Protein AF-A0A258BG53-F1 (afdb_monomer_lite)

Foldseek 3Di:
DVPPVVVVVCVVDVVNVVVVLVVVLVVLLVVLLVVLVVQWDADPVDRDIPSNVVSVLSNLVSVLVSCVVVVVVVCNVVSVVVSVVVVVVVVVVVVVVVVVVVVVVVPDDPDDDDD

Secondary structure (DSSP, 8-state):
-HHHHHHHHHHH-HHHHHHHHHHHHHHHHHHHHHHHHHT-EE-SSSSPEESHHHHHHHHHHHHHHHHHHTT-HHHHHHHHHHHHHHHHHHHHHHHHHHHHHHHHHT---------

pLDDT: mean 79.26, std 11.14, range [53.66, 94.94]

Sequence (115 aa):
AVTSTHIDALRGEPDALSRTIQGVIQGIMAGIGFIGGGVVIRDQDELKVHGLTTAAAVWVTAALGIAAGLASWPVFLVGGALALLLLIVAHPIESKIEAWAARKRDVKPRDHNTV

Radius of gyration: 23.75 Å; chains: 1; bounding box: 59×28×72 Å

Structure (mmCIF, N/CA/C/O backbone):
data_AF-A0A258BG53-F1
#
_entry.id   AF-A0A258BG53-F1
#
loop_
_atom_site.group_PDB
_atom_site.id
_atom_site.type_symbol
_atom_site.label_atom_id
_atom_site.label_alt_id
_atom_site.label_comp_id
_atom_site.label_asym_id
_atom_site.label_entity_id
_atom_site.label_seq_id
_atom_site.pdbx_PDB_ins_code
_atom_site.Cartn_x
_atom_site.Cartn_y
_atom_site.Cartn_z
_atom_site.occupancy
_atom_site.B_iso_or_equiv
_atom_site.auth_seq_id
_atom_site.auth_comp_id
_atom_site.auth_asym_id
_atom_site.auth_atom_id
_atom_site.pdbx_PDB_model_num
ATOM 1 N N . ALA A 1 1 ? 16.534 15.341 -29.690 1.00 53.66 1 ALA A N 1
ATOM 2 C CA . ALA A 1 1 ? 17.822 14.616 -29.735 1.00 53.66 1 ALA A CA 1
ATOM 3 C C . ALA A 1 1 ? 18.439 14.370 -28.350 1.00 53.66 1 ALA A C 1
ATOM 5 O O . ALA A 1 1 ? 19.125 13.376 -28.201 1.00 53.66 1 ALA A O 1
ATOM 6 N N . VAL A 1 2 ? 18.197 15.215 -27.335 1.00 56.28 2 VAL A N 1
ATOM 7 C CA . VAL A 1 2 ? 18.848 15.081 -26.009 1.00 56.28 2 VAL A CA 1
ATOM 8 C C . VAL A 1 2 ? 18.206 14.014 -25.105 1.00 56.28 2 VAL A C 1
ATOM 10 O O . VAL A 1 2 ? 18.889 13.402 -24.300 1.00 56.28 2 VAL A O 1
ATOM 13 N N . THR A 1 3 ? 16.911 13.722 -25.248 1.00 60.31 3 THR A N 1
ATOM 14 C CA . THR A 1 3 ? 16.224 12.763 -24.359 1.00 60.31 3 THR A CA 1
ATOM 15 C C . THR A 1 3 ? 16.465 11.292 -24.727 1.00 60.31 3 THR A C 1
ATOM 17 O O . THR A 1 3 ? 16.367 10.433 -23.858 1.00 60.31 3 THR A O 1
ATOM 20 N N . SER A 1 4 ? 16.804 10.971 -25.982 1.00 57.44 4 SER A N 1
ATOM 21 C CA . SER A 1 4 ? 16.975 9.575 -26.422 1.00 57.44 4 SER A CA 1
ATOM 22 C C . SER A 1 4 ? 18.284 8.952 -25.930 1.00 57.44 4 SER A C 1
ATOM 24 O O . SER A 1 4 ? 18.275 7.821 -25.459 1.00 57.44 4 SER A O 1
ATOM 26 N N . THR A 1 5 ? 19.383 9.711 -25.911 1.00 60.03 5 THR A N 1
ATOM 27 C CA . THR A 1 5 ? 20.698 9.203 -25.481 1.00 60.03 5 THR A CA 1
ATOM 28 C C . THR A 1 5 ? 20.729 8.784 -24.010 1.00 60.03 5 THR A C 1
ATOM 30 O O . THR A 1 5 ? 21.436 7.845 -23.658 1.00 60.03 5 THR A O 1
ATOM 33 N N . HIS A 1 6 ? 19.935 9.425 -23.146 1.00 60.97 6 HIS A N 1
ATOM 34 C CA . HIS A 1 6 ? 19.866 9.072 -21.726 1.00 60.97 6 HIS A CA 1
ATOM 35 C C . HIS A 1 6 ? 19.101 7.767 -21.461 1.00 60.97 6 HIS A C 1
ATOM 37 O O . HIS A 1 6 ? 19.480 7.018 -20.565 1.00 60.97 6 HIS A O 1
ATOM 43 N N . ILE A 1 7 ? 18.055 7.466 -22.240 1.00 62.62 7 ILE A N 1
ATOM 44 C CA . ILE A 1 7 ? 17.299 6.209 -22.108 1.00 62.62 7 ILE A CA 1
ATOM 45 C C . ILE A 1 7 ? 18.118 5.031 -22.651 1.00 62.62 7 ILE A C 1
ATOM 47 O O . ILE A 1 7 ? 18.100 3.945 -22.072 1.00 62.62 7 ILE A O 1
ATOM 51 N N . ASP A 1 8 ? 18.874 5.255 -23.725 1.00 62.84 8 ASP A N 1
ATOM 52 C CA . ASP A 1 8 ? 19.756 4.242 -24.305 1.00 62.84 8 ASP A CA 1
ATOM 53 C C . ASP A 1 8 ? 20.963 3.949 -23.396 1.00 62.84 8 ASP A C 1
ATOM 55 O O . ASP A 1 8 ? 21.325 2.786 -23.217 1.00 62.84 8 ASP A O 1
ATOM 59 N N . ALA A 1 9 ? 21.517 4.973 -22.732 1.00 62.78 9 ALA A N 1
ATOM 60 C CA . ALA A 1 9 ? 22.547 4.806 -21.702 1.00 62.78 9 ALA A CA 1
ATOM 61 C C . ALA A 1 9 ? 22.038 3.992 -20.499 1.00 62.78 9 ALA A C 1
ATOM 63 O O . ALA A 1 9 ? 22.721 3.089 -20.024 1.00 62.78 9 ALA A O 1
ATOM 64 N N . LEU A 1 10 ? 20.800 4.242 -20.058 1.00 62.25 10 LEU A N 1
ATOM 65 C CA . LEU A 1 10 ? 20.151 3.453 -19.010 1.00 62.25 10 LEU A CA 1
ATOM 66 C C . LEU A 1 10 ? 19.971 1.981 -19.430 1.00 62.25 10 LEU A C 1
ATOM 68 O O . LEU A 1 10 ? 20.223 1.085 -18.632 1.00 62.25 10 LEU A O 1
ATOM 72 N N . ARG A 1 11 ? 19.600 1.699 -20.687 1.00 65.94 11 ARG A N 1
ATOM 73 C CA . ARG A 1 11 ? 19.474 0.314 -21.190 1.00 65.94 11 ARG A CA 1
ATOM 74 C C . ARG A 1 11 ? 20.804 -0.449 -21.235 1.00 65.94 11 ARG A C 1
ATOM 76 O O . ARG A 1 11 ? 20.777 -1.672 -21.128 1.00 65.94 11 ARG A O 1
ATOM 83 N N . GLY A 1 12 ? 21.932 0.246 -21.400 1.00 73.75 12 GLY A N 1
ATOM 84 C CA . GLY A 1 12 ? 23.274 -0.349 -21.421 1.00 73.75 12 GLY A CA 1
ATOM 85 C C . GLY A 1 12 ? 23.857 -0.663 -20.038 1.00 73.75 12 GLY A C 1
ATOM 86 O O . GLY A 1 12 ? 24.733 -1.519 -19.939 1.00 73.75 12 GLY A O 1
ATOM 87 N N . GLU A 1 13 ? 23.355 -0.022 -18.975 1.00 80.94 13 GLU A N 1
ATOM 88 C CA . GLU A 1 13 ? 23.821 -0.192 -17.593 1.00 80.94 13 GLU A CA 1
ATOM 89 C C . GLU A 1 13 ? 22.679 -0.654 -16.661 1.00 80.94 13 GLU A C 1
ATOM 91 O O . GLU A 1 13 ? 21.987 0.173 -16.053 1.00 80.94 13 GLU A O 1
ATOM 96 N N . PRO A 1 14 ? 22.494 -1.979 -16.478 1.00 77.31 14 PRO A N 1
ATOM 97 C CA . PRO A 1 14 ? 21.445 -2.549 -15.622 1.00 77.31 14 PRO A CA 1
ATOM 98 C C . PRO A 1 14 ? 21.441 -1.997 -14.186 1.00 77.31 14 PRO A C 1
ATOM 100 O O . PRO A 1 14 ? 20.383 -1.854 -13.561 1.00 77.31 14 PRO A O 1
ATOM 103 N N . ASP A 1 15 ? 22.618 -1.635 -13.673 1.00 84.69 15 ASP A N 1
ATOM 104 C CA . ASP A 1 15 ? 22.785 -1.079 -12.332 1.00 84.69 15 ASP A CA 1
ATOM 105 C C . ASP A 1 15 ? 22.221 0.342 -12.211 1.00 84.69 15 ASP A C 1
ATOM 107 O O . ASP A 1 15 ? 21.653 0.702 -11.178 1.00 84.69 15 ASP A O 1
ATOM 111 N N . ALA A 1 16 ? 22.344 1.163 -13.260 1.00 85.56 16 ALA A N 1
ATOM 112 C CA . ALA A 1 16 ? 21.812 2.523 -13.268 1.00 85.56 16 ALA A CA 1
ATOM 113 C C . ALA A 1 16 ? 20.278 2.512 -13.272 1.00 85.56 16 ALA A C 1
ATOM 115 O O . ALA A 1 16 ? 19.656 3.201 -12.462 1.00 85.56 16 ALA A O 1
ATOM 116 N N . LEU A 1 17 ? 19.676 1.657 -14.106 1.00 85.12 17 LEU A N 1
ATOM 117 C CA . LEU A 1 17 ? 18.228 1.438 -14.126 1.00 85.12 17 LEU A CA 1
ATOM 118 C C . LEU A 1 17 ? 17.695 0.970 -12.773 1.00 85.12 17 LEU A C 1
ATOM 120 O O . LEU A 1 17 ? 16.709 1.519 -12.276 1.00 85.12 17 LEU A O 1
ATOM 124 N N . SER A 1 18 ? 18.364 -0.008 -12.160 1.00 88.25 18 SER A N 1
ATOM 125 C CA . SER A 1 18 ? 17.958 -0.540 -10.857 1.00 88.25 18 SER A CA 1
ATOM 126 C C . SER A 1 18 ? 17.958 0.548 -9.781 1.00 88.25 18 SER A C 1
ATOM 128 O O . SER A 1 18 ? 16.982 0.670 -9.041 1.00 88.25 18 SER A O 1
ATOM 130 N N . ARG A 1 19 ? 18.994 1.400 -9.737 1.00 89.62 19 ARG A N 1
ATOM 131 C CA . ARG A 1 19 ? 19.070 2.528 -8.791 1.00 89.62 19 ARG A CA 1
ATOM 132 C C . ARG A 1 19 ? 17.954 3.549 -9.003 1.00 89.62 19 ARG A C 1
ATOM 134 O O . ARG A 1 19 ? 17.339 3.987 -8.033 1.00 89.62 19 ARG A O 1
ATOM 141 N N . THR A 1 20 ? 17.667 3.923 -10.250 1.00 89.75 20 THR A N 1
ATOM 142 C CA . THR A 1 20 ? 16.601 4.890 -10.551 1.00 89.75 20 THR A CA 1
ATOM 143 C C . THR A 1 20 ? 15.230 4.352 -10.151 1.00 89.75 20 THR A C 1
ATOM 145 O O . THR A 1 20 ? 14.472 5.054 -9.483 1.00 89.75 20 THR A O 1
ATOM 148 N N . ILE A 1 21 ? 14.925 3.098 -10.498 1.00 90.00 21 ILE A N 1
ATOM 149 C CA . ILE A 1 21 ? 13.655 2.454 -10.137 1.00 90.00 21 ILE A CA 1
ATOM 150 C C . ILE A 1 21 ? 13.508 2.380 -8.613 1.00 90.00 21 ILE A C 1
ATOM 152 O O . ILE A 1 21 ? 12.469 2.761 -8.077 1.00 90.00 21 ILE A O 1
ATOM 156 N N . GLN A 1 22 ? 14.557 1.957 -7.902 1.00 91.88 22 GLN A N 1
ATOM 157 C CA . GLN A 1 22 ? 14.556 1.908 -6.439 1.00 91.88 22 GLN A CA 1
ATOM 158 C C . GLN A 1 22 ? 14.311 3.287 -5.816 1.00 91.88 22 GLN A C 1
ATOM 160 O O . GLN A 1 22 ? 13.478 3.401 -4.919 1.00 91.88 22 GLN A O 1
ATOM 165 N N . GLY A 1 23 ? 14.975 4.336 -6.309 1.00 93.62 23 GLY A N 1
ATOM 166 C CA . GLY A 1 23 ? 14.802 5.699 -5.800 1.00 93.62 23 GLY A CA 1
ATOM 167 C C . GLY A 1 23 ? 13.382 6.236 -6.000 1.00 93.62 23 GLY A C 1
ATOM 168 O O . GLY A 1 23 ? 12.802 6.813 -5.080 1.00 93.62 23 GLY A O 1
ATOM 169 N N . VAL A 1 24 ? 12.783 5.988 -7.169 1.00 92.88 24 VAL A N 1
ATOM 170 C CA . VAL A 1 24 ? 11.390 6.379 -7.445 1.00 92.88 24 VAL A CA 1
ATOM 171 C C . VAL A 1 24 ? 10.425 5.641 -6.515 1.00 92.88 24 VAL A C 1
ATOM 173 O O . VAL A 1 24 ? 9.564 6.272 -5.906 1.00 92.88 24 VAL A O 1
ATOM 176 N N . ILE A 1 25 ? 10.594 4.325 -6.344 1.00 93.75 25 ILE A N 1
ATOM 177 C CA . ILE A 1 25 ? 9.758 3.522 -5.439 1.00 93.75 25 ILE A CA 1
ATOM 178 C C . ILE A 1 25 ? 9.876 4.026 -3.999 1.00 93.75 25 ILE A C 1
ATOM 180 O O . ILE A 1 25 ? 8.860 4.216 -3.338 1.00 93.75 25 ILE A O 1
ATOM 184 N N . GLN A 1 26 ? 11.091 4.282 -3.512 1.00 94.94 26 GLN A N 1
ATOM 185 C CA . GLN A 1 26 ? 11.313 4.797 -2.158 1.00 94.94 26 GLN A CA 1
ATOM 186 C C . GLN A 1 26 ? 10.627 6.150 -1.939 1.00 94.94 26 GLN A C 1
ATOM 188 O O . GLN A 1 26 ? 9.967 6.335 -0.917 1.00 94.94 26 GLN A O 1
ATOM 193 N N . GLY A 1 27 ? 10.725 7.067 -2.907 1.00 94.75 27 GLY A N 1
ATOM 194 C CA . GLY A 1 27 ? 10.057 8.368 -2.837 1.00 94.75 27 GLY A CA 1
ATOM 195 C C . 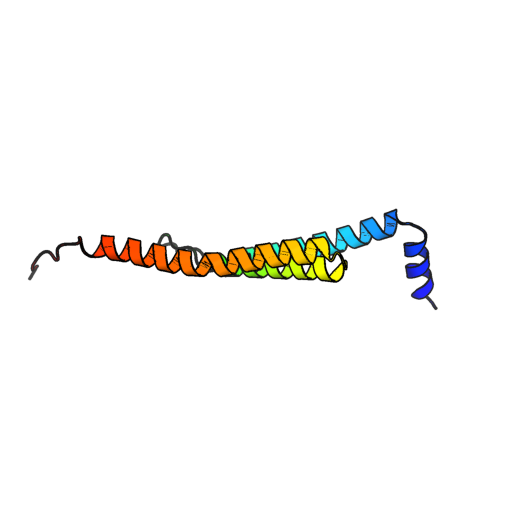GLY A 1 27 ? 8.533 8.247 -2.774 1.00 94.75 27 GLY A C 1
ATOM 196 O O . GLY A 1 27 ? 7.893 8.879 -1.933 1.00 94.75 27 GLY A O 1
ATOM 197 N N . ILE A 1 28 ? 7.955 7.381 -3.611 1.00 94.44 28 ILE A N 1
ATOM 198 C CA . ILE A 1 28 ? 6.516 7.085 -3.616 1.00 94.44 28 ILE A CA 1
ATOM 199 C C . ILE A 1 28 ? 6.093 6.512 -2.254 1.00 94.44 28 ILE A C 1
ATOM 201 O O . ILE A 1 28 ? 5.201 7.055 -1.600 1.00 94.44 28 ILE A O 1
ATOM 205 N N . MET A 1 29 ? 6.776 5.467 -1.782 1.00 93.44 29 MET A N 1
ATOM 206 C CA . MET A 1 29 ? 6.474 4.807 -0.507 1.00 93.44 29 MET A CA 1
ATOM 207 C C . MET A 1 29 ? 6.552 5.772 0.683 1.00 93.44 29 MET A C 1
ATOM 209 O O . MET A 1 29 ? 5.686 5.734 1.558 1.00 93.44 29 MET A O 1
ATOM 213 N N . ALA A 1 30 ? 7.543 6.667 0.701 1.00 94.25 30 ALA A N 1
ATOM 214 C CA . ALA A 1 30 ? 7.675 7.688 1.735 1.00 94.25 30 ALA A CA 1
ATOM 215 C C . ALA A 1 30 ? 6.503 8.687 1.718 1.00 94.25 30 ALA A C 1
ATOM 217 O O . ALA A 1 30 ? 5.912 8.963 2.764 1.00 94.25 30 ALA A O 1
ATOM 218 N N . GLY A 1 31 ? 6.127 9.195 0.539 1.00 94.25 31 GLY A N 1
ATOM 219 C CA . GLY A 1 31 ? 5.035 10.162 0.399 1.00 94.25 31 GLY A CA 1
ATOM 220 C C . GLY A 1 31 ? 3.678 9.596 0.823 1.00 94.25 31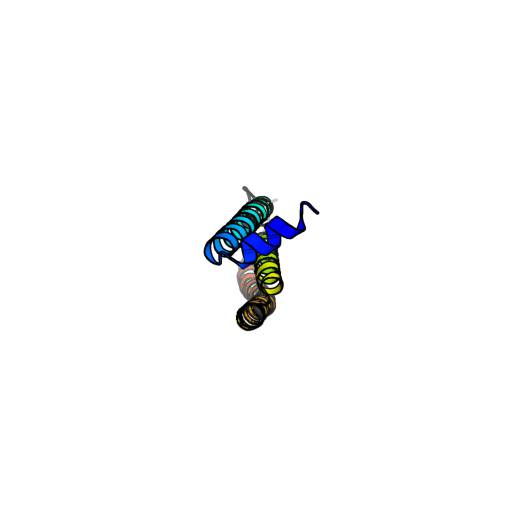 GLY A C 1
ATOM 221 O O . GLY A 1 31 ? 2.938 10.230 1.574 1.00 94.25 31 GLY A O 1
ATOM 222 N N . ILE A 1 32 ? 3.364 8.370 0.404 1.00 94.38 32 ILE A N 1
ATOM 223 C CA . ILE A 1 32 ? 2.097 7.724 0.774 1.00 94.38 32 ILE A CA 1
ATOM 224 C C . ILE A 1 32 ? 2.078 7.340 2.254 1.00 94.38 32 ILE A C 1
ATOM 226 O O . ILE A 1 32 ? 1.030 7.442 2.886 1.00 94.38 32 ILE A O 1
ATOM 230 N N . GLY A 1 33 ? 3.222 6.961 2.834 1.00 91.06 33 GLY A N 1
ATOM 231 C CA . GLY A 1 33 ? 3.343 6.736 4.276 1.00 91.06 33 GLY A CA 1
ATOM 232 C C . GLY A 1 33 ? 3.002 7.985 5.094 1.00 91.06 33 GLY A C 1
ATOM 233 O O . GLY A 1 33 ? 2.276 7.892 6.082 1.00 91.06 33 GLY A O 1
ATOM 234 N N . PHE A 1 34 ? 3.446 9.162 4.643 1.00 92.94 34 PHE A N 1
ATOM 235 C CA . PHE A 1 34 ? 3.097 10.436 5.273 1.00 92.94 34 PHE A CA 1
ATOM 236 C C . PHE A 1 34 ? 1.590 10.735 5.190 1.00 92.94 34 PHE A C 1
ATOM 238 O O . PHE A 1 34 ? 0.971 11.072 6.197 1.00 92.94 34 PHE A O 1
ATOM 245 N N . ILE A 1 35 ? 0.977 10.546 4.017 1.00 92.88 35 ILE A N 1
ATOM 246 C CA . ILE A 1 35 ? -0.468 10.761 3.818 1.00 92.88 35 ILE A CA 1
ATOM 247 C C . ILE A 1 35 ? -1.293 9.767 4.652 1.00 92.88 35 ILE A C 1
ATOM 249 O O . ILE A 1 35 ? -2.257 10.157 5.308 1.00 92.88 35 ILE A O 1
ATOM 253 N N . GLY A 1 36 ? -0.891 8.492 4.662 1.00 88.69 36 GLY A N 1
ATOM 254 C CA . GLY A 1 36 ? -1.523 7.434 5.447 1.00 88.69 36 GLY A CA 1
ATOM 255 C C . GLY A 1 36 ? -1.441 7.691 6.952 1.00 88.69 36 GLY A C 1
ATOM 256 O O . GLY A 1 36 ? -2.421 7.484 7.656 1.00 88.69 36 GLY A O 1
ATOM 257 N N . GLY A 1 37 ? -0.314 8.203 7.453 1.00 88.62 37 GLY A N 1
ATOM 258 C CA . GLY A 1 37 ? -0.196 8.634 8.849 1.00 88.62 37 GLY A CA 1
ATOM 259 C C . GLY A 1 37 ? -1.070 9.849 9.170 1.00 88.62 37 GLY A C 1
ATOM 260 O O . GLY A 1 37 ? -1.691 9.892 10.226 1.00 88.62 37 GLY A O 1
ATOM 261 N N . GLY A 1 38 ? -1.172 10.805 8.241 1.00 87.00 38 GLY A N 1
ATOM 262 C CA . GLY A 1 38 ? -1.947 12.035 8.425 1.00 87.00 38 GLY A CA 1
ATOM 263 C C . GLY A 1 38 ? -3.464 11.836 8.520 1.00 87.00 38 GLY A C 1
ATOM 264 O O . GLY A 1 38 ? -4.144 12.667 9.114 1.00 87.00 38 GLY A O 1
ATOM 265 N N . VAL A 1 39 ? -4.003 10.742 7.971 1.00 88.62 39 VAL A N 1
ATOM 266 C CA . VAL A 1 39 ? -5.436 10.407 8.083 1.00 88.62 39 VAL A CA 1
ATOM 267 C C . VAL A 1 39 ? -5.777 9.658 9.380 1.00 88.62 39 VAL A C 1
ATOM 269 O O . VAL A 1 39 ? -6.952 9.549 9.733 1.00 88.62 39 VAL A O 1
ATOM 272 N N . VAL A 1 40 ? -4.779 9.155 10.116 1.00 88.00 40 VAL A N 1
ATOM 273 C CA . VAL A 1 40 ? -5.007 8.479 11.399 1.00 88.00 40 VAL A CA 1
ATOM 274 C C . VAL A 1 40 ? -5.175 9.525 12.495 1.00 88.00 40 VAL A C 1
ATOM 276 O O . VAL A 1 40 ? -4.224 10.195 12.888 1.00 88.00 40 VAL A O 1
ATOM 279 N N . ILE A 1 41 ? -6.394 9.634 13.020 1.00 84.38 41 ILE A N 1
ATOM 280 C CA . ILE A 1 41 ? -6.741 10.580 14.083 1.00 84.38 41 ILE A CA 1
ATOM 281 C C . ILE A 1 41 ? -7.212 9.784 15.296 1.00 84.38 41 ILE A C 1
ATOM 283 O O . ILE A 1 41 ? -8.031 8.870 15.184 1.00 84.38 41 ILE A O 1
ATOM 287 N N . ARG A 1 42 ? -6.675 10.121 16.467 1.00 80.19 42 ARG A N 1
ATOM 288 C CA . ARG A 1 42 ? -7.063 9.524 17.744 1.00 80.19 42 ARG A CA 1
ATOM 289 C C . ARG A 1 42 ? -7.890 10.528 18.529 1.00 80.19 42 ARG A C 1
ATOM 291 O O . ARG A 1 42 ? -7.410 11.628 18.795 1.00 80.19 42 ARG A O 1
ATOM 298 N N . ASP A 1 43 ? -9.097 10.123 18.901 1.00 76.38 43 ASP A N 1
ATOM 299 C CA . ASP A 1 43 ? -9.897 10.879 19.855 1.00 76.38 43 ASP A CA 1
ATOM 300 C C . ASP A 1 43 ? -9.264 10.746 21.257 1.00 76.38 43 ASP A C 1
ATOM 302 O O . ASP A 1 43 ? -8.700 9.701 21.603 1.00 76.38 43 ASP A O 1
ATOM 306 N N . GLN A 1 44 ? -9.235 11.839 22.019 1.00 68.62 44 GLN A N 1
ATOM 307 C CA . GLN A 1 44 ? -8.608 11.875 23.347 1.00 68.62 44 GLN A CA 1
ATOM 308 C C . GLN A 1 44 ? -9.580 11.398 24.436 1.00 68.62 44 GLN A C 1
ATOM 310 O O . GLN A 1 44 ? -9.128 10.879 25.457 1.00 68.62 44 GLN A O 1
ATOM 315 N N . ASP A 1 45 ? -10.889 11.525 24.199 1.00 67.19 45 ASP A N 1
ATOM 316 C CA . ASP A 1 45 ? -11.940 11.250 25.18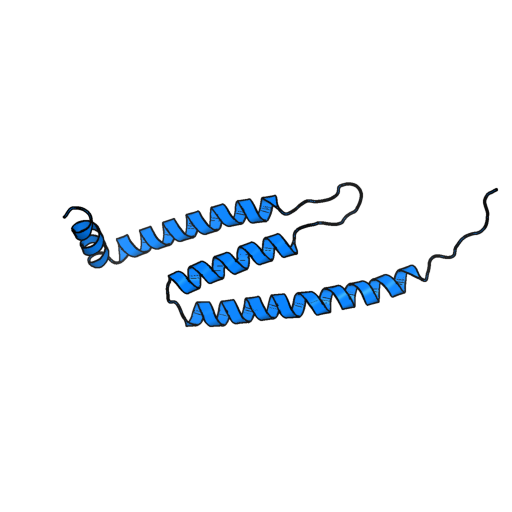1 1.00 67.19 45 ASP A CA 1
ATOM 317 C C . ASP A 1 45 ? -12.501 9.828 25.038 1.00 67.19 45 ASP A C 1
ATOM 319 O O . ASP A 1 45 ? -12.829 9.167 26.026 1.00 67.19 45 ASP A O 1
ATOM 323 N N . GLU A 1 46 ? -12.530 9.297 23.815 1.00 60.03 46 GLU A N 1
ATOM 324 C CA . GLU A 1 46 ? -12.822 7.890 23.548 1.00 60.03 46 GLU A CA 1
ATOM 325 C C . GLU A 1 46 ? -11.544 7.190 23.064 1.00 60.03 46 GLU A C 1
ATOM 327 O O . GLU A 1 46 ? -10.897 7.659 22.138 1.00 60.03 46 GLU A O 1
ATOM 332 N N . LEU A 1 47 ? -11.177 6.020 23.610 1.00 67.31 47 LEU A N 1
ATOM 333 C CA . LEU A 1 47 ? -10.053 5.184 23.126 1.00 67.31 47 LEU A CA 1
ATOM 334 C C . LEU A 1 47 ? -10.247 4.635 21.681 1.00 67.31 47 LEU A C 1
ATOM 336 O O . LEU A 1 47 ? -9.761 3.554 21.343 1.00 67.31 47 LEU A O 1
ATOM 340 N N . LYS A 1 48 ? -10.972 5.341 20.811 1.00 69.38 48 LYS A N 1
ATOM 341 C CA . LYS A 1 48 ? -11.203 5.012 19.407 1.00 69.38 48 LYS A CA 1
ATOM 342 C C . LYS A 1 48 ? -10.203 5.729 18.507 1.00 69.38 48 LYS A C 1
ATOM 344 O O . LYS A 1 48 ? -9.971 6.931 18.602 1.00 69.38 48 LYS A O 1
ATOM 349 N N . VAL A 1 49 ? -9.644 4.957 17.582 1.00 78.81 49 VAL A N 1
ATOM 350 C CA . VAL A 1 49 ? -8.800 5.458 16.498 1.00 78.81 49 VAL A CA 1
ATOM 351 C C . VAL A 1 49 ? -9.638 5.489 15.225 1.00 78.81 49 VAL A C 1
ATOM 353 O O . VAL A 1 49 ? -10.205 4.471 14.827 1.00 78.81 49 VAL A O 1
ATOM 356 N N . HIS A 1 50 ? -9.711 6.650 14.585 1.00 81.31 50 HIS A N 1
ATOM 357 C CA . HIS A 1 50 ? -10.380 6.840 13.304 1.00 81.31 50 HIS A CA 1
ATOM 358 C C . HIS A 1 50 ? -9.365 6.871 12.158 1.00 81.31 50 HIS A C 1
ATOM 360 O O . HIS A 1 50 ? -8.207 7.248 12.331 1.00 81.31 50 HIS A O 1
ATOM 366 N N . GLY A 1 51 ? -9.797 6.429 10.975 1.00 82.19 51 GLY A N 1
ATOM 367 C CA . GLY A 1 51 ? -8.975 6.469 9.762 1.00 82.19 51 GLY A CA 1
ATOM 368 C C . GLY A 1 51 ? -7.945 5.344 9.617 1.00 82.19 51 GLY A C 1
ATOM 369 O O . GLY A 1 51 ? -7.248 5.310 8.608 1.00 82.19 51 GLY A O 1
ATOM 370 N N . LEU A 1 52 ? -7.875 4.383 10.550 1.00 84.75 52 LEU A N 1
ATOM 371 C CA . LEU A 1 52 ? -6.911 3.272 10.497 1.00 84.75 52 LEU A CA 1
ATOM 372 C C . LEU A 1 52 ? -7.088 2.401 9.235 1.00 84.75 52 LEU A C 1
ATOM 374 O O . LEU A 1 52 ? -6.126 2.111 8.526 1.00 84.75 52 LEU A O 1
ATOM 378 N N . THR A 1 53 ? -8.333 2.036 8.915 1.00 82.75 53 THR A N 1
ATOM 379 C CA . THR A 1 53 ? -8.668 1.244 7.720 1.00 82.75 53 THR A CA 1
ATOM 380 C C . THR A 1 53 ? -8.427 2.033 6.432 1.00 82.75 53 THR A C 1
ATOM 382 O O . THR A 1 53 ? -7.949 1.476 5.447 1.00 82.75 53 THR A O 1
ATOM 385 N N . THR A 1 54 ? -8.688 3.343 6.445 1.00 86.06 54 THR A N 1
ATOM 386 C CA . THR A 1 54 ? -8.428 4.233 5.305 1.00 86.06 54 THR A CA 1
ATOM 387 C C . THR A 1 54 ? -6.930 4.367 5.038 1.00 86.06 54 THR A C 1
ATOM 389 O O . THR A 1 54 ? -6.502 4.234 3.893 1.00 86.06 54 THR A O 1
ATOM 392 N N . ALA A 1 55 ? -6.119 4.552 6.085 1.00 88.38 55 ALA A N 1
ATOM 393 C CA . ALA A 1 55 ? -4.662 4.582 5.987 1.00 88.38 55 ALA A CA 1
ATOM 394 C C . ALA A 1 55 ? -4.112 3.287 5.371 1.00 88.38 55 ALA A C 1
ATOM 396 O O . ALA A 1 55 ? -3.308 3.326 4.437 1.00 88.38 55 ALA A O 1
ATOM 397 N N . ALA A 1 56 ? -4.600 2.137 5.847 1.00 87.44 56 ALA A N 1
ATOM 398 C CA . ALA A 1 56 ? -4.228 0.834 5.309 1.00 87.44 56 ALA A CA 1
ATOM 399 C C . ALA A 1 56 ? -4.633 0.680 3.829 1.00 87.44 56 ALA A C 1
ATOM 401 O O . ALA A 1 56 ? -3.825 0.239 3.013 1.00 87.44 56 ALA A O 1
ATOM 402 N N . ALA A 1 57 ? -5.850 1.090 3.456 1.00 86.00 57 ALA A N 1
ATOM 403 C CA . ALA A 1 57 ? -6.350 0.983 2.085 1.00 86.00 57 ALA A CA 1
ATOM 404 C C . ALA A 1 57 ? -5.533 1.819 1.085 1.00 86.00 57 ALA A C 1
ATOM 406 O O . ALA A 1 57 ? -5.221 1.336 -0.008 1.00 86.00 57 ALA A O 1
ATOM 407 N N . VAL A 1 58 ? -5.146 3.042 1.463 1.00 89.56 58 VAL A N 1
ATOM 408 C CA . VAL A 1 58 ? -4.314 3.937 0.636 1.00 89.56 58 VAL A CA 1
ATOM 409 C C . VAL A 1 58 ? -2.911 3.355 0.437 1.00 89.56 58 VAL A C 1
ATOM 411 O O . VAL A 1 58 ? -2.376 3.370 -0.672 1.00 89.56 58 VAL A O 1
ATOM 414 N N . TRP A 1 59 ? -2.326 2.776 1.486 1.00 89.19 59 TRP A N 1
ATOM 415 C CA . TRP A 1 59 ? -1.013 2.138 1.395 1.00 89.19 59 TRP A CA 1
ATOM 416 C C . TRP A 1 59 ? -1.030 0.920 0.459 1.00 89.19 59 TRP A C 1
ATOM 418 O O . TRP A 1 59 ? -0.164 0.769 -0.404 1.00 89.19 59 TRP A O 1
ATOM 428 N N . VAL A 1 60 ? -2.061 0.079 0.576 1.00 87.62 60 VAL A N 1
ATOM 429 C CA . VAL A 1 60 ? -2.225 -1.125 -0.250 1.00 87.62 60 VAL A CA 1
ATOM 430 C C . VAL A 1 60 ? -2.474 -0.780 -1.721 1.00 87.62 60 VAL A C 1
ATOM 432 O O . VAL A 1 60 ? -1.852 -1.378 -2.600 1.00 87.62 60 VAL A O 1
ATOM 435 N N . THR A 1 61 ? -3.336 0.198 -2.018 1.00 88.75 61 THR A N 1
ATOM 436 C CA . THR A 1 61 ? -3.587 0.627 -3.408 1.00 88.75 61 THR A CA 1
ATOM 437 C C . THR A 1 61 ? -2.331 1.186 -4.071 1.00 88.75 61 THR A C 1
ATOM 439 O O . THR A 1 61 ? -2.073 0.883 -5.236 1.00 88.75 61 THR A O 1
ATOM 442 N N . ALA A 1 62 ? -1.499 1.923 -3.334 1.00 91.06 62 ALA A N 1
ATOM 443 C CA . ALA A 1 62 ? -0.223 2.391 -3.856 1.00 91.06 62 ALA A CA 1
ATOM 444 C C . ALA A 1 62 ? 0.774 1.258 -4.144 1.00 91.06 62 ALA A C 1
ATOM 446 O O . ALA A 1 62 ? 1.377 1.236 -5.218 1.00 91.06 62 ALA A O 1
ATOM 447 N N . ALA A 1 63 ? 0.923 0.298 -3.225 1.00 88.50 63 ALA A N 1
ATOM 448 C CA . ALA A 1 63 ? 1.789 -0.863 -3.430 1.00 88.50 63 ALA A CA 1
ATOM 449 C C . ALA A 1 63 ? 1.375 -1.667 -4.679 1.00 88.50 63 ALA A C 1
ATOM 451 O O . ALA A 1 63 ? 2.226 -2.087 -5.466 1.00 88.50 63 ALA A O 1
ATOM 452 N N . LEU A 1 64 ? 0.065 -1.817 -4.908 1.00 88.00 64 LEU A N 1
ATOM 453 C CA . LEU A 1 64 ? -0.476 -2.452 -6.112 1.00 88.00 64 LEU A CA 1
ATOM 454 C C . LEU A 1 64 ? -0.198 -1.650 -7.384 1.00 88.00 64 LEU A C 1
ATOM 456 O O . LEU A 1 64 ? 0.161 -2.242 -8.401 1.00 88.00 64 LEU A O 1
ATOM 460 N N . GLY A 1 65 ? -0.316 -0.321 -7.332 1.00 87.50 65 GLY A N 1
ATOM 461 C CA . GLY A 1 65 ? 0.033 0.557 -8.450 1.00 87.50 65 GLY A CA 1
ATOM 462 C C . GLY A 1 65 ? 1.506 0.436 -8.855 1.00 87.50 65 GLY A C 1
ATOM 463 O O . GLY A 1 65 ? 1.810 0.340 -10.043 1.00 87.50 65 GLY A O 1
ATOM 464 N N . ILE A 1 66 ? 2.417 0.350 -7.878 1.00 90.06 66 ILE A N 1
ATOM 465 C CA . ILE A 1 66 ? 3.849 0.112 -8.124 1.00 90.06 66 ILE A CA 1
ATOM 466 C C . ILE A 1 66 ? 4.065 -1.270 -8.758 1.00 90.06 66 ILE A C 1
ATOM 468 O O . ILE A 1 66 ? 4.778 -1.384 -9.756 1.00 90.06 66 ILE A O 1
ATOM 472 N N . ALA A 1 67 ? 3.425 -2.316 -8.225 1.00 88.31 67 ALA A N 1
ATOM 473 C CA . ALA A 1 67 ? 3.523 -3.670 -8.771 1.00 88.31 67 ALA A CA 1
ATOM 474 C C . ALA A 1 67 ? 3.014 -3.755 -10.223 1.00 88.31 67 ALA A C 1
ATOM 476 O O . ALA A 1 67 ? 3.654 -4.394 -11.061 1.00 88.31 67 ALA A O 1
ATOM 477 N N . ALA A 1 68 ? 1.908 -3.069 -10.531 1.00 86.56 68 ALA A N 1
ATOM 478 C CA . ALA A 1 68 ? 1.377 -2.951 -11.885 1.00 86.56 68 ALA A CA 1
ATOM 479 C C . ALA A 1 68 ? 2.338 -2.186 -12.813 1.00 86.56 68 ALA A C 1
ATOM 481 O O . ALA A 1 68 ? 2.597 -2.631 -13.929 1.00 86.56 68 ALA A O 1
ATOM 482 N N . GLY A 1 69 ? 2.915 -1.074 -12.342 1.00 84.62 69 GLY A N 1
ATOM 483 C CA . GLY A 1 69 ? 3.869 -0.260 -13.104 1.00 84.62 69 GLY A CA 1
ATOM 484 C C . GLY A 1 69 ? 5.185 -0.975 -13.430 1.00 84.62 69 GLY A C 1
ATOM 485 O O . GLY A 1 69 ? 5.791 -0.705 -14.462 1.00 84.62 69 GLY A O 1
ATOM 486 N N . LEU A 1 70 ? 5.599 -1.931 -12.595 1.00 86.12 70 LEU A N 1
ATOM 487 C CA . LEU A 1 70 ? 6.771 -2.787 -12.826 1.00 86.12 70 LEU A CA 1
ATOM 488 C C . LEU A 1 70 ? 6.492 -3.969 -13.773 1.00 86.12 70 LEU A C 1
ATOM 490 O O . LEU A 1 70 ? 7.394 -4.771 -14.008 1.00 86.12 70 LEU A O 1
ATOM 494 N N . ALA A 1 71 ? 5.259 -4.120 -14.278 1.00 81.69 71 ALA A N 1
ATOM 495 C CA . ALA A 1 71 ? 4.804 -5.265 -15.078 1.00 81.69 71 ALA A CA 1
ATOM 496 C C . ALA A 1 71 ? 5.084 -6.640 -14.427 1.00 81.69 71 ALA A C 1
ATOM 498 O O . ALA A 1 71 ? 5.149 -7.671 -15.101 1.00 81.69 71 ALA A O 1
ATOM 499 N N . SER A 1 72 ? 5.227 -6.671 -13.098 1.00 80.00 72 SER A N 1
ATOM 500 C CA . SER A 1 72 ? 5.478 -7.890 -12.333 1.00 80.00 72 SER A CA 1
ATOM 501 C C . SER A 1 72 ? 4.154 -8.595 -12.043 1.00 80.00 72 SER A C 1
ATOM 503 O O . SER A 1 72 ? 3.600 -8.510 -10.946 1.00 80.00 72 SER A O 1
ATOM 505 N N . TRP A 1 73 ? 3.628 -9.288 -13.056 1.00 82.12 73 TRP A N 1
ATOM 506 C CA . TRP A 1 73 ? 2.345 -9.996 -12.986 1.00 82.12 73 TRP A CA 1
ATOM 507 C C . TRP A 1 73 ? 2.195 -10.938 -11.782 1.00 82.12 73 TRP A C 1
ATOM 509 O O . TRP A 1 73 ? 1.128 -10.910 -11.168 1.00 82.12 73 TRP A O 1
ATOM 519 N N . PRO A 1 74 ? 3.213 -11.721 -11.367 1.00 84.44 74 PRO A N 1
ATOM 520 C CA . PRO A 1 74 ? 3.084 -12.581 -10.192 1.00 84.44 74 PRO A CA 1
ATOM 521 C C . PRO A 1 74 ? 2.866 -11.777 -8.907 1.00 84.44 74 PRO A C 1
ATOM 523 O O . PRO A 1 74 ? 1.997 -12.112 -8.106 1.00 84.44 74 PRO A O 1
ATOM 526 N N . VAL A 1 75 ? 3.618 -10.687 -8.727 1.00 83.38 75 VAL A N 1
ATOM 527 C CA . VAL A 1 75 ? 3.522 -9.830 -7.537 1.00 83.38 75 VAL A CA 1
ATOM 528 C C . VAL A 1 75 ? 2.203 -9.069 -7.533 1.00 83.38 75 VAL A C 1
ATOM 530 O O . VAL A 1 75 ? 1.554 -8.977 -6.495 1.00 83.38 75 VAL A O 1
ATOM 533 N N . PHE A 1 76 ? 1.773 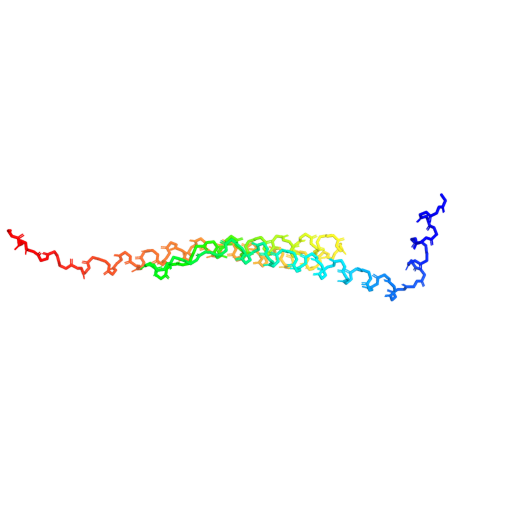-8.572 -8.692 1.00 85.62 76 PHE A N 1
ATOM 534 C CA . PHE A 1 76 ? 0.490 -7.896 -8.838 1.00 85.62 76 PHE A CA 1
ATOM 535 C C . PHE A 1 76 ? -0.688 -8.824 -8.519 1.00 85.62 76 PHE A C 1
ATOM 537 O O . PHE A 1 76 ? -1.579 -8.440 -7.767 1.00 85.62 76 PHE A O 1
ATOM 544 N N . LEU A 1 77 ? -0.679 -10.058 -9.034 1.00 86.81 77 LEU A N 1
ATOM 545 C CA . LEU A 1 77 ? -1.753 -11.024 -8.796 1.00 86.81 77 LEU A CA 1
ATOM 546 C C . LEU A 1 77 ? -1.792 -11.494 -7.341 1.00 86.81 77 LEU A C 1
ATOM 548 O O . LEU A 1 77 ? -2.856 -11.479 -6.729 1.00 86.81 77 LEU A O 1
ATOM 552 N N . VAL A 1 78 ? -0.646 -11.876 -6.769 1.00 88.62 78 VAL A N 1
ATOM 553 C CA . VAL A 1 78 ? -0.575 -12.329 -5.371 1.00 88.62 78 VAL A CA 1
ATOM 554 C C . VAL A 1 78 ? -0.898 -11.182 -4.419 1.00 88.62 78 VAL A C 1
ATOM 556 O O . VAL A 1 78 ? -1.723 -11.346 -3.523 1.00 88.62 78 VAL A O 1
ATOM 559 N N . GLY A 1 79 ? -0.304 -10.006 -4.633 1.00 84.75 79 GLY A N 1
ATOM 560 C CA . GLY A 1 79 ? -0.572 -8.817 -3.829 1.00 84.75 79 GLY A CA 1
ATOM 561 C C . GLY A 1 79 ? -2.025 -8.361 -3.944 1.00 84.75 79 GLY A C 1
ATOM 562 O O . GLY A 1 79 ? -2.649 -8.048 -2.934 1.00 84.75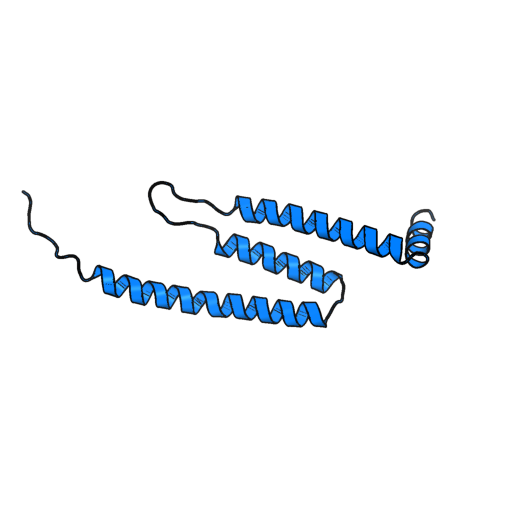 79 GLY A O 1
ATOM 563 N N . GLY A 1 80 ? -2.588 -8.376 -5.155 1.00 86.75 80 GLY A N 1
ATOM 564 C CA . GLY A 1 80 ? -3.979 -8.007 -5.415 1.00 86.75 80 GLY A CA 1
ATOM 565 C C . GLY A 1 80 ? -4.960 -8.979 -4.770 1.00 86.75 80 GLY A C 1
ATOM 566 O O . GLY A 1 80 ? -5.915 -8.550 -4.128 1.00 86.75 80 GLY A O 1
ATOM 567 N N . ALA A 1 81 ? -4.691 -10.284 -4.863 1.00 87.75 81 ALA A N 1
ATOM 568 C CA . ALA A 1 81 ? -5.483 -11.310 -4.194 1.00 87.75 81 ALA A CA 1
ATOM 569 C C . ALA A 1 81 ? -5.425 -11.169 -2.667 1.00 87.75 81 ALA A C 1
ATOM 571 O O . ALA A 1 81 ? -6.460 -11.247 -2.009 1.00 87.75 81 ALA A O 1
ATOM 572 N N . LEU A 1 82 ? -4.243 -10.910 -2.099 1.00 84.81 82 LEU A N 1
ATOM 573 C CA . LEU A 1 82 ? -4.075 -10.703 -0.660 1.00 84.81 82 LEU A CA 1
ATOM 574 C C . LEU A 1 82 ? -4.806 -9.438 -0.179 1.00 84.81 82 LEU A C 1
ATOM 576 O O . LEU A 1 82 ? -5.467 -9.461 0.856 1.00 84.81 82 LEU A O 1
ATOM 580 N N . ALA A 1 83 ? -4.720 -8.351 -0.950 1.00 84.12 83 ALA A N 1
ATOM 581 C CA . ALA A 1 83 ? -5.414 -7.095 -0.685 1.00 84.12 83 ALA A CA 1
ATOM 582 C C . ALA A 1 83 ? -6.940 -7.259 -0.727 1.00 84.12 83 ALA A C 1
ATOM 584 O O . ALA A 1 83 ? -7.637 -6.808 0.182 1.00 84.12 83 ALA A O 1
ATOM 585 N N . LEU A 1 84 ? -7.456 -7.945 -1.751 1.00 82.94 84 LEU A N 1
ATOM 586 C CA . LEU A 1 84 ? -8.875 -8.285 -1.863 1.00 82.94 84 LEU A CA 1
ATOM 587 C C . LEU A 1 84 ? -9.328 -9.168 -0.703 1.00 82.94 84 LEU A C 1
ATOM 589 O O . LEU A 1 84 ? -10.379 -8.917 -0.123 1.00 82.94 84 LEU A O 1
ATOM 593 N N . LEU A 1 85 ? -8.526 -10.166 -0.329 1.00 83.75 85 LEU A N 1
ATOM 594 C CA . LEU A 1 85 ? -8.816 -11.035 0.805 1.00 83.75 85 LEU A CA 1
ATOM 595 C C . LEU A 1 85 ? -8.895 -10.237 2.112 1.00 83.75 85 LEU A C 1
ATOM 597 O O . LEU A 1 85 ? -9.856 -10.396 2.856 1.00 83.75 85 LEU A O 1
ATOM 601 N N . LEU A 1 86 ? -7.948 -9.331 2.362 1.00 81.94 86 LEU A N 1
ATOM 602 C CA . LEU A 1 86 ? -7.980 -8.420 3.510 1.00 81.94 86 LEU A CA 1
ATOM 603 C C . LEU A 1 86 ? -9.240 -7.549 3.522 1.00 81.94 86 LEU A C 1
ATOM 605 O O . LEU A 1 86 ? -9.893 -7.440 4.559 1.00 81.94 86 LEU A O 1
ATOM 609 N N . LEU A 1 87 ? -9.610 -6.969 2.378 1.00 77.88 87 LEU A N 1
ATOM 610 C CA . LEU A 1 87 ? -10.792 -6.113 2.270 1.00 77.88 87 LEU A CA 1
ATOM 611 C C . LEU A 1 87 ? -12.093 -6.900 2.505 1.00 77.88 87 LEU A C 1
ATOM 613 O O . LEU A 1 87 ? -12.973 -6.440 3.230 1.00 77.88 87 LEU A O 1
ATOM 617 N N . ILE A 1 88 ? -12.193 -8.109 1.945 1.00 80.44 88 ILE A N 1
ATOM 618 C CA . ILE A 1 88 ? -13.341 -9.005 2.136 1.00 80.44 88 ILE A CA 1
ATOM 619 C C . ILE A 1 88 ? -13.439 -9.457 3.591 1.00 80.44 88 ILE A C 1
ATOM 621 O O . ILE A 1 88 ? -14.543 -9.576 4.107 1.00 80.44 88 ILE A O 1
ATOM 625 N N . VAL A 1 89 ? -12.311 -9.707 4.257 1.00 76.50 89 VAL A N 1
ATOM 626 C CA . VAL A 1 89 ? -12.261 -10.157 5.655 1.00 76.50 89 VAL A CA 1
ATOM 627 C C . VAL A 1 89 ? -12.513 -9.011 6.644 1.00 76.50 89 VAL A C 1
ATOM 629 O O . VAL A 1 89 ? -13.059 -9.255 7.719 1.00 76.50 89 VAL A O 1
ATOM 632 N N . ALA A 1 90 ? -12.208 -7.761 6.289 1.00 74.88 90 ALA A N 1
ATOM 633 C CA . ALA A 1 90 ? -12.468 -6.605 7.148 1.00 74.88 90 ALA A CA 1
ATOM 634 C C . ALA A 1 90 ? -13.966 -6.442 7.491 1.00 74.88 90 ALA A C 1
ATOM 636 O O . ALA A 1 90 ? -14.321 -6.235 8.651 1.00 74.88 90 ALA A O 1
ATOM 637 N N . HIS A 1 91 ? -14.858 -6.627 6.514 1.00 69.25 91 HIS A N 1
ATOM 638 C CA . HIS A 1 91 ? -16.309 -6.456 6.677 1.00 69.25 91 HIS A CA 1
ATOM 639 C C . HIS A 1 91 ? -16.995 -7.461 7.647 1.00 69.25 91 HIS A C 1
ATOM 641 O O . HIS A 1 91 ? -17.745 -7.047 8.539 1.00 69.25 91 HIS A O 1
ATOM 647 N N . PRO A 1 92 ? -16.758 -8.789 7.564 1.00 73.19 92 PRO A N 1
ATOM 648 C CA . PRO A 1 92 ? -17.311 -9.753 8.513 1.00 73.19 92 PRO A CA 1
ATOM 649 C C . PRO A 1 92 ? -16.690 -9.633 9.910 1.00 73.19 92 PRO A C 1
ATOM 651 O O . PRO A 1 92 ? -17.322 -10.026 10.890 1.00 73.19 92 PRO A O 1
ATOM 654 N N . ILE A 1 93 ? -15.466 -9.112 10.029 1.00 77.69 93 ILE A N 1
ATOM 655 C CA . ILE A 1 93 ? -14.838 -8.880 11.333 1.00 77.69 93 ILE A CA 1
ATOM 656 C C . ILE A 1 93 ? -15.568 -7.765 12.079 1.00 77.69 93 ILE A C 1
ATOM 658 O O . ILE A 1 93 ? -15.935 -7.964 13.236 1.00 77.69 93 ILE A O 1
ATOM 662 N N . GLU A 1 94 ? -15.831 -6.637 11.421 1.00 71.44 94 GLU A N 1
ATOM 663 C CA . GLU A 1 94 ? -16.506 -5.494 12.042 1.00 71.44 94 GLU A CA 1
ATOM 664 C C . GLU A 1 94 ? -17.916 -5.876 12.522 1.00 71.44 94 GLU A C 1
ATOM 666 O O . GLU A 1 94 ? -18.239 -5.722 13.700 1.00 71.44 94 GLU A O 1
ATOM 671 N N . SER A 1 95 ? -18.698 -6.550 11.672 1.00 71.69 95 SER A N 1
ATOM 672 C CA . SER A 1 95 ? -20.035 -7.048 12.039 1.00 71.69 95 SER A CA 1
ATOM 673 C C . SER A 1 95 ? -20.029 -8.081 13.177 1.00 71.69 95 SER A C 1
ATOM 675 O O . SER A 1 95 ? -20.910 -8.064 14.041 1.00 71.69 95 SER A O 1
ATOM 677 N N . LYS A 1 96 ? -19.033 -8.977 13.244 1.00 74.31 96 LYS A N 1
ATOM 678 C CA . LYS A 1 96 ? -18.905 -9.931 14.362 1.00 74.31 96 LYS A CA 1
ATOM 679 C C . LYS A 1 96 ? -18.507 -9.253 15.667 1.00 74.31 96 LYS A C 1
ATOM 681 O O . LYS A 1 96 ? -18.982 -9.665 16.728 1.00 74.31 96 LYS A O 1
ATOM 686 N N . ILE A 1 97 ? -17.648 -8.239 15.596 1.00 78.94 97 ILE A N 1
ATOM 687 C CA . ILE A 1 97 ? -17.233 -7.450 16.757 1.00 78.94 97 ILE A CA 1
ATOM 688 C C . ILE A 1 97 ? -18.423 -6.657 17.295 1.00 78.94 97 ILE A C 1
ATOM 690 O O . ILE A 1 97 ? -18.665 -6.691 18.500 1.00 78.94 97 ILE A O 1
ATOM 694 N N . GLU A 1 98 ? -19.218 -6.025 16.430 1.00 74.38 98 GLU A N 1
ATOM 695 C CA . GLU A 1 98 ? -20.433 -5.313 16.833 1.00 74.38 98 GLU A CA 1
ATOM 696 C C . GLU A 1 98 ? -21.482 -6.252 17.433 1.00 74.38 98 GLU A C 1
ATOM 698 O O . GLU A 1 98 ? -22.015 -5.971 18.507 1.00 74.38 98 GLU A O 1
ATOM 703 N N . ALA A 1 99 ? -21.715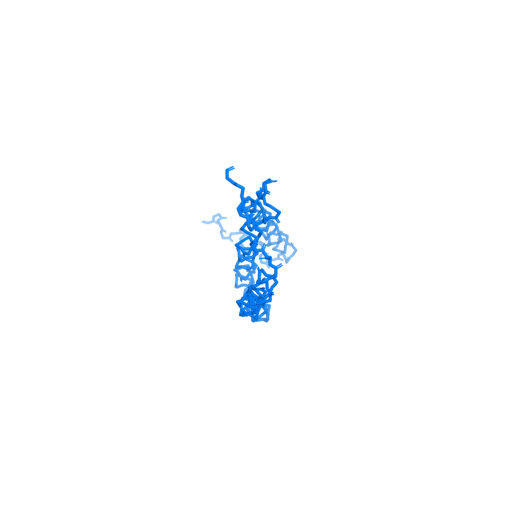 -7.416 16.819 1.00 73.19 99 ALA A N 1
ATOM 704 C CA . ALA A 1 99 ? -22.637 -8.419 17.350 1.00 73.19 99 ALA A CA 1
ATOM 705 C C . ALA A 1 99 ? -22.195 -8.962 18.723 1.00 73.19 99 ALA A C 1
ATOM 707 O O . ALA A 1 99 ? -23.025 -9.269 19.581 1.00 73.19 99 ALA A O 1
ATOM 708 N N . TRP A 1 100 ? -20.886 -9.083 18.960 1.00 72.19 100 TRP A N 1
ATOM 709 C CA . TRP A 1 100 ? -20.341 -9.488 20.256 1.00 72.19 100 TRP A CA 1
ATOM 710 C C . TRP A 1 100 ? -20.379 -8.355 21.293 1.00 72.19 100 TRP A C 1
ATOM 712 O O . TRP A 1 100 ? -20.702 -8.599 22.457 1.00 72.19 100 TRP A O 1
ATOM 722 N N . ALA A 1 101 ? -20.111 -7.115 20.881 1.00 75.44 101 ALA A N 1
ATOM 723 C CA . ALA A 1 101 ? -20.152 -5.936 21.742 1.00 75.44 101 ALA A CA 1
ATOM 724 C C . ALA A 1 101 ? -21.585 -5.564 22.161 1.00 75.44 101 ALA A C 1
ATOM 726 O O . ALA A 1 101 ? -21.808 -5.201 23.317 1.00 75.44 101 ALA A O 1
ATOM 727 N N . ALA A 1 102 ? -22.565 -5.713 21.264 1.00 69.12 102 ALA A N 1
ATOM 728 C CA . ALA A 1 102 ? -23.982 -5.500 21.557 1.00 69.12 102 ALA A CA 1
ATOM 729 C C . ALA A 1 102 ? -24.482 -6.452 22.655 1.00 69.12 102 ALA A C 1
ATOM 731 O O . ALA A 1 102 ? -25.159 -6.016 23.583 1.00 69.12 102 ALA A O 1
ATOM 732 N N . ARG A 1 103 ? -24.042 -7.720 22.637 1.00 71.69 103 ARG A N 1
ATOM 733 C CA . ARG A 1 103 ? -24.379 -8.704 23.682 1.00 71.69 103 ARG A CA 1
ATOM 734 C C . ARG A 1 103 ? -23.866 -8.345 25.080 1.00 71.69 103 ARG A C 1
ATOM 736 O O . ARG A 1 103 ? -24.434 -8.812 26.058 1.00 71.69 103 ARG A O 1
ATOM 743 N N . LYS A 1 104 ? -22.813 -7.530 25.202 1.00 64.25 104 LYS A N 1
ATOM 744 C CA . LYS A 1 104 ? -22.287 -7.086 26.506 1.00 64.25 104 LYS A CA 1
ATOM 745 C C . LYS A 1 104 ? -22.954 -5.815 27.044 1.00 64.25 104 LYS A C 1
ATOM 747 O O . LYS A 1 104 ? -22.884 -5.584 28.246 1.00 64.25 104 LYS A O 1
ATOM 752 N N . ARG A 1 105 ? -23.595 -4.996 26.198 1.00 61.25 105 ARG A N 1
ATOM 753 C CA . ARG A 1 105 ? -24.279 -3.758 26.635 1.00 61.25 105 ARG A CA 1
ATOM 754 C C . ARG A 1 105 ? -25.662 -3.996 27.244 1.00 61.25 105 ARG A C 1
ATOM 756 O O . ARG A 1 105 ? -26.131 -3.135 27.978 1.00 61.25 105 ARG A O 1
ATOM 763 N N . ASP A 1 106 ? -26.272 -5.151 26.991 1.00 59.97 106 ASP A N 1
ATOM 764 C CA . ASP A 1 106 ? -27.563 -5.550 27.581 1.00 59.97 106 ASP A CA 1
ATOM 765 C C . ASP A 1 106 ? -27.447 -5.962 29.068 1.00 59.97 106 ASP A C 1
ATOM 767 O O . ASP A 1 106 ? -28.421 -6.290 29.735 1.00 59.97 106 ASP A O 1
ATOM 771 N N . VAL A 1 107 ? -26.234 -5.912 29.633 1.00 63.59 107 VAL A N 1
ATOM 772 C CA . VAL A 1 107 ? -25.970 -6.121 31.065 1.00 63.59 107 VAL A CA 1
ATOM 773 C C . VAL A 1 107 ? -25.521 -4.805 31.708 1.00 63.59 107 VAL A C 1
ATOM 775 O O . VAL A 1 107 ? -24.477 -4.720 32.349 1.00 63.59 107 VAL A O 1
ATOM 778 N N . LYS A 1 108 ? -26.307 -3.740 31.528 1.00 61.59 108 LYS A N 1
ATOM 779 C CA . LYS A 1 108 ? -26.284 -2.590 32.440 1.00 61.59 108 LYS A CA 1
ATOM 780 C C . LYS A 1 108 ? -27.695 -2.412 33.001 1.00 61.59 108 LYS A C 1
ATOM 782 O O . LYS A 1 108 ? -28.574 -1.960 32.266 1.00 61.59 108 LYS A O 1
ATOM 787 N N . PRO A 1 109 ? -27.944 -2.778 34.272 1.00 64.56 109 PRO A N 1
ATOM 788 C CA . PRO A 1 109 ? -29.206 -2.457 34.915 1.00 64.56 109 PRO A CA 1
ATOM 789 C C . PRO A 1 109 ? -29.371 -0.938 34.889 1.00 64.56 109 PRO A C 1
ATOM 791 O O . PRO A 1 109 ? -28.463 -0.209 35.283 1.00 64.56 109 PRO A O 1
ATOM 794 N N . ARG A 1 110 ? -30.515 -0.464 34.393 1.00 72.12 110 ARG A N 1
ATOM 795 C CA . ARG A 1 110 ? -30.962 0.909 34.633 1.00 72.12 110 ARG A CA 1
ATOM 796 C C . ARG A 1 110 ? -31.307 0.989 36.116 1.00 72.12 110 ARG A C 1
ATOM 798 O O . ARG A 1 110 ? -32.389 0.558 36.513 1.00 72.12 110 ARG A O 1
ATOM 805 N N . ASP A 1 111 ? -30.385 1.484 36.931 1.00 66.56 111 ASP A N 1
ATOM 806 C CA . ASP A 1 111 ? -30.692 1.903 38.287 1.00 66.56 111 ASP A CA 1
ATOM 807 C C . ASP A 1 111 ? -31.524 3.188 38.232 1.00 66.56 111 ASP A C 1
ATOM 809 O O . ASP A 1 111 ? -31.094 4.280 37.882 1.00 66.56 111 ASP A O 1
ATOM 813 N N . HIS A 1 112 ? -32.818 2.953 38.422 1.00 69.50 112 HIS A N 1
ATOM 814 C CA . HIS A 1 112 ? -33.707 3.677 39.317 1.00 69.50 112 HIS A CA 1
ATOM 815 C C . HIS A 1 112 ? -33.282 5.103 39.720 1.00 69.50 112 HIS A C 1
ATOM 817 O O . HIS A 1 112 ? -32.413 5.287 40.560 1.00 69.50 112 HIS A O 1
ATOM 823 N N . ASN A 1 113 ? -34.030 6.078 39.195 1.00 65.12 113 ASN A N 1
ATOM 824 C CA . ASN A 1 113 ? -34.574 7.208 39.950 1.00 65.12 113 ASN A CA 1
ATOM 825 C C . ASN A 1 113 ? -33.616 7.885 40.953 1.00 65.12 113 ASN A C 1
ATOM 827 O O . ASN A 1 113 ? -33.573 7.519 42.126 1.00 65.12 113 ASN A O 1
ATOM 831 N N . THR A 1 114 ? -32.967 8.968 40.531 1.00 57.94 114 THR A N 1
ATOM 832 C CA . THR A 1 114 ? -32.642 10.067 41.447 1.00 57.94 114 THR A CA 1
ATOM 833 C C . THR A 1 114 ? -33.373 11.307 40.963 1.00 57.94 114 THR A C 1
ATOM 835 O O . THR A 1 114 ? -33.060 11.861 39.908 1.00 57.94 114 THR A O 1
ATOM 838 N N . VAL A 1 115 ? -34.411 11.595 41.743 1.00 58.88 115 VAL A N 1
ATOM 839 C CA . VAL A 1 115 ? -35.254 12.790 41.818 1.00 58.88 115 VAL A CA 1
ATOM 840 C C . VAL A 1 115 ? -34.419 14.067 41.829 1.00 58.88 115 VAL A C 1
ATOM 842 O O . VAL A 1 115 ? -33.329 14.033 42.443 1.00 58.88 115 VAL A O 1
#